Protein AF-A0A927TB38-F1 (afdb_monomer_lite)

Structure (mmCIF, N/CA/C/O backbone):
data_AF-A0A927TB38-F1
#
_entry.id   AF-A0A927TB38-F1
#
loop_
_atom_site.group_PDB
_atom_site.id
_atom_site.type_symbol
_atom_site.label_atom_id
_atom_site.label_alt_id
_atom_site.label_comp_id
_atom_site.label_asym_id
_atom_site.label_entity_id
_atom_site.label_seq_id
_atom_site.pdbx_PDB_ins_code
_atom_site.Cartn_x
_atom_site.Cartn_y
_atom_site.Cartn_z
_atom_site.occupancy
_atom_site.B_iso_or_equiv
_atom_site.auth_seq_id
_atom_site.auth_comp_id
_atom_site.auth_asym_id
_atom_site.auth_atom_id
_atom_site.pdbx_PDB_model_num
ATOM 1 N N . MET A 1 1 ? 25.510 18.215 -12.756 1.00 44.78 1 MET A N 1
ATOM 2 C CA . MET A 1 1 ? 24.103 17.965 -12.380 1.00 44.78 1 MET A CA 1
ATOM 3 C C . MET A 1 1 ? 24.013 16.507 -11.991 1.00 44.78 1 MET A C 1
ATOM 5 O O . MET A 1 1 ? 24.373 15.674 -12.810 1.00 44.78 1 MET A O 1
ATOM 9 N N . GLU A 1 2 ? 23.647 16.211 -10.748 1.00 51.12 2 GLU A N 1
ATOM 10 C CA . G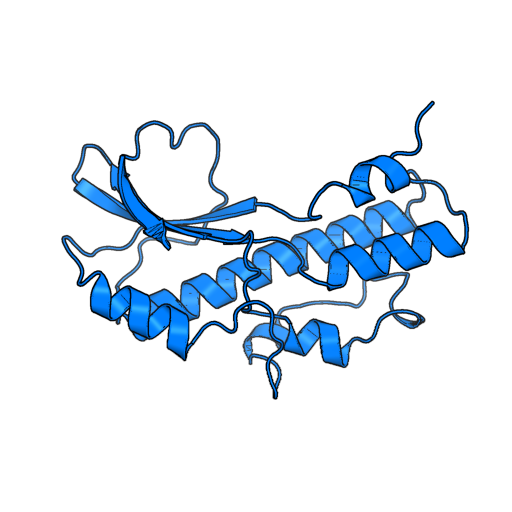LU A 1 2 ? 23.386 14.832 -10.325 1.00 51.12 2 GLU A CA 1
ATOM 11 C C . GLU A 1 2 ? 22.172 14.270 -11.066 1.00 51.12 2 GLU A C 1
ATOM 13 O O . GLU A 1 2 ? 21.167 14.958 -11.236 1.00 51.12 2 GLU A O 1
ATOM 18 N N . ASN A 1 3 ? 22.305 13.021 -11.487 1.00 68.38 3 ASN A N 1
ATOM 19 C CA . ASN A 1 3 ? 21.314 12.207 -12.173 1.00 68.38 3 ASN A CA 1
ATOM 20 C C . ASN A 1 3 ? 20.146 11.892 -11.189 1.00 68.38 3 ASN A C 1
ATOM 22 O O . ASN A 1 3 ? 20.374 11.292 -10.143 1.00 68.38 3 ASN A O 1
ATOM 26 N N . ILE A 1 4 ? 18.912 12.358 -11.446 1.00 69.00 4 ILE A N 1
ATOM 27 C CA . ILE A 1 4 ? 17.676 11.997 -10.711 1.00 69.00 4 ILE A CA 1
ATOM 28 C C . ILE A 1 4 ? 17.498 10.478 -10.618 1.00 69.00 4 ILE A C 1
ATOM 30 O O . ILE A 1 4 ? 17.051 10.024 -9.571 1.00 69.00 4 ILE A O 1
ATOM 34 N N . ILE A 1 5 ? 17.881 9.675 -11.622 1.00 65.25 5 ILE A N 1
ATOM 35 C CA . ILE A 1 5 ? 17.813 8.209 -11.501 1.00 65.25 5 ILE A CA 1
ATOM 36 C C . ILE A 1 5 ? 18.755 7.762 -10.382 1.00 65.25 5 ILE A C 1
ATOM 38 O O . ILE A 1 5 ? 18.377 6.881 -9.628 1.00 65.25 5 ILE A O 1
ATOM 42 N N . ALA A 1 6 ? 19.929 8.386 -10.216 1.00 63.91 6 ALA A N 1
ATOM 43 C CA . ALA A 1 6 ? 20.859 8.148 -9.111 1.00 63.91 6 ALA A CA 1
ATOM 44 C C . ALA A 1 6 ? 20.303 8.617 -7.759 1.00 63.91 6 ALA A C 1
ATOM 46 O O . ALA A 1 6 ? 20.526 7.951 -6.755 1.00 63.91 6 ALA A O 1
ATOM 47 N N . LYS A 1 7 ? 19.524 9.705 -7.727 1.00 66.69 7 LYS A N 1
ATOM 48 C CA . LYS A 1 7 ? 18.824 10.136 -6.506 1.00 66.69 7 LYS A CA 1
ATOM 49 C C . LYS A 1 7 ? 17.731 9.153 -6.104 1.00 66.69 7 LYS A C 1
ATOM 51 O O . LYS A 1 7 ? 17.663 8.781 -4.942 1.00 66.69 7 LYS A O 1
ATOM 56 N N . LEU A 1 8 ? 16.917 8.706 -7.060 1.00 66.94 8 LEU A N 1
ATOM 57 C CA . LEU A 1 8 ? 15.807 7.783 -6.823 1.00 66.94 8 LEU A CA 1
ATOM 58 C C . LEU A 1 8 ? 16.261 6.397 -6.338 1.00 66.94 8 LEU A C 1
ATOM 60 O O . LEU A 1 8 ? 15.470 5.714 -5.716 1.00 66.94 8 LEU A O 1
ATOM 64 N N . GLN A 1 9 ? 17.526 5.998 -6.527 1.00 62.88 9 GLN A N 1
ATOM 65 C CA . GLN A 1 9 ? 18.059 4.728 -5.974 1.00 62.88 9 GLN A CA 1
ATOM 66 C C . GLN A 1 9 ? 18.116 4.730 -4.443 1.00 62.88 9 GLN A C 1
ATOM 68 O O . GLN A 1 9 ? 18.337 3.690 -3.834 1.00 62.88 9 GLN A O 1
ATOM 73 N N . HIS A 1 10 ? 17.977 5.906 -3.833 1.00 63.50 10 HIS A N 1
ATOM 74 C CA . HIS A 1 10 ? 17.984 6.092 -2.389 1.00 63.50 10 HIS A CA 1
ATOM 75 C C . HIS A 1 10 ? 16.588 6.402 -1.831 1.00 63.50 10 HIS A C 1
ATOM 77 O O . HIS A 1 10 ? 16.477 6.699 -0.645 1.00 63.50 10 HIS A O 1
ATOM 83 N N . PHE A 1 11 ? 15.543 6.363 -2.667 1.00 69.50 11 PHE A N 1
ATOM 84 C CA . PHE A 1 11 ? 14.163 6.621 -2.261 1.00 69.50 11 PHE A CA 1
ATOM 85 C C . PHE A 1 11 ? 13.242 5.507 -2.744 1.00 69.50 11 PHE A C 1
ATOM 87 O O . PHE A 1 11 ? 13.242 5.159 -3.924 1.00 69.50 11 PHE A O 1
ATOM 94 N N . ASP A 1 12 ? 12.384 5.025 -1.853 1.00 78.31 12 ASP A N 1
ATOM 95 C CA . ASP A 1 12 ? 11.356 4.056 -2.207 1.00 78.31 12 ASP A CA 1
ATOM 96 C C . ASP A 1 12 ? 10.323 4.721 -3.134 1.00 78.31 12 ASP A C 1
ATOM 98 O O . ASP A 1 12 ? 9.541 5.592 -2.734 1.00 78.31 12 ASP A O 1
ATOM 102 N N . ILE A 1 13 ? 10.333 4.366 -4.424 1.00 84.88 13 ILE A N 1
ATOM 103 C CA . ILE A 1 13 ? 9.416 4.985 -5.388 1.00 84.88 13 ILE A CA 1
ATOM 104 C C . ILE A 1 13 ? 7.983 4.620 -5.023 1.00 84.88 13 ILE A C 1
ATOM 106 O O . ILE A 1 13 ? 7.648 3.462 -4.770 1.00 84.88 13 ILE A O 1
ATOM 110 N N . GLY A 1 14 ? 7.110 5.623 -5.048 1.00 85.12 14 GLY A N 1
ATOM 111 C CA . GLY A 1 14 ? 5.707 5.447 -4.709 1.00 85.12 14 GLY A CA 1
ATOM 112 C C . GLY A 1 14 ? 5.453 5.365 -3.207 1.00 85.12 14 GLY A C 1
ATOM 113 O O . GLY A 1 14 ? 4.301 5.116 -2.836 1.00 85.12 14 GLY A O 1
ATOM 114 N N . TYR A 1 15 ? 6.477 5.602 -2.370 1.00 90.88 15 TYR A N 1
ATOM 115 C CA . TYR A 1 15 ? 6.324 5.788 -0.930 1.00 90.88 15 TYR A CA 1
ATOM 116 C C . TYR A 1 15 ? 5.194 6.771 -0.644 1.00 90.88 15 TYR A C 1
ATOM 118 O O . TYR A 1 15 ? 5.115 7.866 -1.208 1.00 90.88 15 TYR A O 1
ATOM 126 N N . GLY A 1 16 ? 4.294 6.360 0.231 1.00 92.31 16 GLY A N 1
ATOM 127 C CA . GLY A 1 16 ? 3.164 7.170 0.630 1.00 92.31 16 GLY A CA 1
ATOM 128 C C . GLY A 1 16 ? 2.385 6.496 1.740 1.00 92.31 16 GLY A C 1
ATOM 129 O O . GLY A 1 16 ? 2.557 5.311 2.021 1.00 92.31 16 GLY A O 1
ATOM 130 N N . ILE A 1 17 ? 1.500 7.271 2.352 1.00 94.94 17 ILE A N 1
ATOM 131 C CA . ILE A 1 17 ? 0.665 6.823 3.459 1.00 94.94 17 ILE A CA 1
ATOM 132 C C . ILE A 1 17 ? -0.786 6.921 2.999 1.00 94.94 17 ILE A C 1
ATOM 134 O O . ILE A 1 17 ? -1.260 8.005 2.665 1.00 94.94 17 ILE A O 1
ATOM 138 N N . THR A 1 18 ? -1.492 5.795 2.961 1.00 96.25 18 THR A N 1
ATOM 139 C CA . THR A 1 18 ? -2.934 5.759 2.687 1.00 96.25 18 THR A CA 1
ATOM 140 C C . THR A 1 18 ? -3.681 5.638 4.006 1.00 96.25 18 THR A C 1
ATOM 142 O O . THR A 1 18 ? -3.349 4.798 4.836 1.00 96.25 18 THR A O 1
ATOM 145 N N . CYS A 1 19 ? -4.697 6.473 4.183 1.00 95.88 19 CYS A N 1
ATOM 146 C CA . CYS A 1 19 ? -5.501 6.578 5.388 1.00 95.88 19 CYS A CA 1
ATOM 147 C C . CYS A 1 19 ? -6.954 6.172 5.113 1.00 95.88 19 CYS A C 1
ATOM 149 O O . CYS A 1 19 ? -7.508 6.488 4.056 1.00 95.88 19 CYS A O 1
ATOM 151 N N . GLN A 1 20 ? -7.572 5.491 6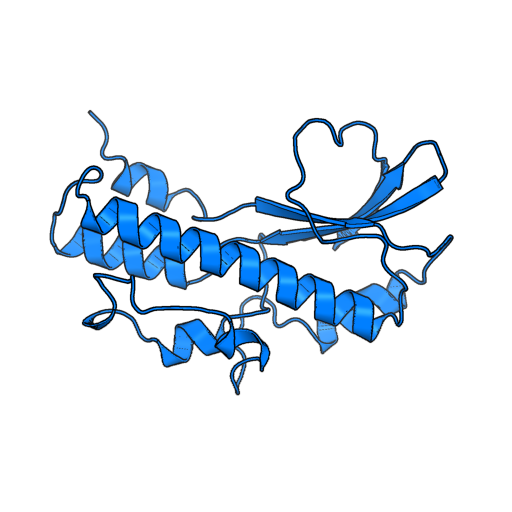.077 1.00 96.88 20 GLN A N 1
ATOM 152 C CA . GLN A 1 20 ? -8.992 5.156 6.094 1.00 96.88 20 GLN A CA 1
ATOM 153 C C . GLN A 1 20 ? -9.558 5.394 7.491 1.00 96.88 20 GLN A C 1
ATOM 155 O O . GLN A 1 20 ? -9.091 4.805 8.461 1.00 96.88 20 GLN A O 1
ATOM 160 N N . GLN A 1 21 ? -10.615 6.198 7.586 1.00 96.38 21 GLN A N 1
ATOM 161 C CA . GLN A 1 21 ? -11.381 6.313 8.823 1.00 96.38 21 GLN A CA 1
ATOM 162 C C . GLN A 1 21 ? -12.144 5.010 9.090 1.00 96.38 21 GLN A C 1
ATOM 164 O O . GLN A 1 21 ? -12.836 4.501 8.196 1.00 96.38 21 GLN A O 1
ATOM 169 N N . ILE A 1 22 ? -12.032 4.497 10.312 1.00 97.44 22 ILE A N 1
ATOM 170 C CA . ILE A 1 22 ? -12.776 3.337 10.809 1.00 97.44 22 ILE A CA 1
ATOM 171 C C . ILE A 1 22 ? -13.832 3.823 11.811 1.00 97.44 22 ILE A C 1
ATOM 173 O O . ILE A 1 22 ? -13.596 4.761 12.568 1.00 97.44 22 ILE A O 1
ATOM 177 N N . LEU A 1 23 ? -15.016 3.212 11.796 1.00 97.00 23 LEU A N 1
ATOM 178 C CA . LEU A 1 23 ? -16.166 3.595 12.630 1.00 97.00 23 LEU A CA 1
ATOM 179 C C . LEU A 1 23 ? -16.178 2.905 13.998 1.00 97.00 23 LEU A C 1
ATOM 181 O O . LEU A 1 23 ? -17.195 2.901 14.691 1.00 97.00 23 LEU A O 1
ATOM 185 N N . GLU A 1 24 ? -15.048 2.324 14.379 1.00 95.19 24 GLU A N 1
ATOM 186 C CA . GLU A 1 24 ? -14.863 1.727 15.690 1.00 95.19 24 GLU A CA 1
ATOM 187 C C . GLU A 1 24 ? -14.493 2.792 16.722 1.00 95.19 24 GLU A C 1
ATOM 189 O O . GLU A 1 24 ? -13.803 3.766 16.421 1.00 95.19 24 GLU A O 1
ATOM 194 N N . THR A 1 25 ? -14.908 2.579 17.968 1.00 91.06 25 THR A N 1
ATOM 195 C CA . THR A 1 25 ? -14.534 3.440 19.102 1.00 91.06 25 THR A CA 1
ATOM 196 C C . THR A 1 25 ? -13.291 2.934 19.839 1.00 91.06 25 THR A C 1
ATOM 198 O O . THR A 1 25 ? -12.568 3.710 20.462 1.00 91.06 25 THR A O 1
ATOM 201 N N . GLN A 1 26 ? -13.029 1.629 19.762 1.00 93.06 26 GLN A N 1
ATOM 202 C CA . GLN A 1 26 ? -11.889 0.935 20.358 1.00 93.06 26 GLN A CA 1
ATOM 203 C C . GLN A 1 26 ? -11.574 -0.326 19.547 1.00 93.06 26 GLN A C 1
ATOM 205 O O . GLN A 1 26 ? -12.425 -0.818 18.809 1.00 93.06 26 GLN A O 1
ATOM 210 N N . PHE A 1 27 ? -10.374 -0.875 19.711 1.00 96.56 27 PHE A N 1
ATOM 211 C CA . PHE A 1 27 ? -9.958 -2.106 19.046 1.00 96.56 27 PHE A CA 1
ATOM 212 C C . PHE A 1 27 ? -8.976 -2.900 19.909 1.00 96.56 27 PHE A C 1
ATOM 214 O O . PHE A 1 27 ? -8.372 -2.358 20.832 1.00 96.56 27 PHE A O 1
ATOM 221 N N . ASP A 1 28 ? -8.832 -4.190 19.605 1.00 97.69 28 ASP A N 1
ATOM 222 C CA . ASP A 1 28 ? -7.829 -5.057 20.220 1.00 97.69 28 ASP A CA 1
ATOM 223 C C . ASP A 1 28 ? -6.528 -4.993 19.403 1.00 97.69 28 ASP A C 1
ATOM 225 O O . ASP A 1 28 ? -6.459 -5.468 18.267 1.00 97.69 28 ASP A O 1
ATOM 229 N N . GLU A 1 29 ? -5.496 -4.382 19.984 1.00 97.81 29 GLU A N 1
ATOM 230 C CA . GLU A 1 29 ? -4.172 -4.225 19.370 1.00 97.81 29 GLU A CA 1
ATOM 231 C C . GLU A 1 29 ? -3.505 -5.570 19.053 1.00 97.81 29 GLU A C 1
ATOM 233 O O . GLU A 1 29 ? -2.877 -5.718 18.006 1.00 97.81 29 GLU A O 1
ATOM 238 N N . ARG A 1 30 ? -3.679 -6.580 19.918 1.00 97.94 30 ARG A N 1
ATOM 239 C CA . ARG A 1 30 ? -3.103 -7.916 19.699 1.00 97.94 30 ARG A CA 1
ATOM 240 C C . ARG A 1 30 ? -3.821 -8.634 18.572 1.00 97.94 30 ARG A C 1
ATOM 242 O O . ARG A 1 30 ? -3.192 -9.344 17.794 1.00 97.94 30 ARG A O 1
ATOM 249 N N . GLN A 1 31 ? -5.139 -8.466 18.477 1.00 98.25 31 GLN A N 1
ATOM 250 C CA . G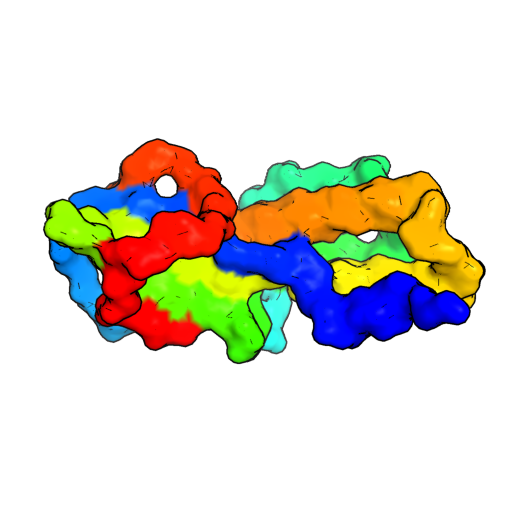LN A 1 31 ? -5.897 -8.995 17.350 1.00 98.25 31 GLN A CA 1
ATOM 251 C C . GLN A 1 31 ? -5.429 -8.358 16.037 1.00 98.25 31 GLN A C 1
ATOM 253 O O . GLN A 1 31 ? -5.215 -9.086 15.068 1.00 98.25 31 GLN A O 1
ATOM 258 N N . LEU A 1 32 ? -5.226 -7.036 16.011 1.00 98.50 32 LEU A N 1
ATOM 259 C CA . LEU A 1 32 ? -4.705 -6.340 14.834 1.00 98.50 32 LEU A CA 1
ATOM 260 C C . LEU A 1 32 ? -3.318 -6.854 14.444 1.00 98.50 32 LEU A C 1
ATOM 262 O O . LEU A 1 32 ? -3.104 -7.179 13.280 1.00 98.50 32 LEU A O 1
ATOM 266 N N . GLU A 1 33 ? -2.410 -6.998 15.408 1.00 98.06 33 GLU A N 1
ATOM 267 C CA . GLU A 1 33 ? -1.071 -7.538 15.165 1.00 98.06 33 GLU A CA 1
ATOM 268 C C . GLU A 1 33 ? -1.121 -8.957 14.579 1.00 98.06 33 GLU A C 1
ATOM 270 O O . GLU A 1 33 ? -0.468 -9.236 13.572 1.00 98.06 33 GLU A O 1
ATOM 275 N N . ASN A 1 34 ? -1.966 -9.834 15.132 1.00 98.38 34 ASN A N 1
ATOM 276 C CA . ASN A 1 34 ? -2.171 -11.178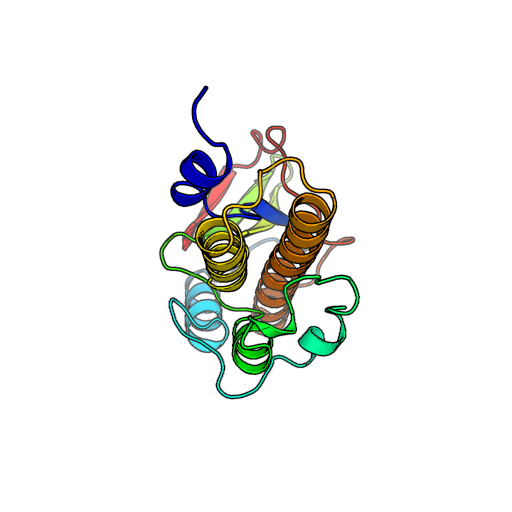 14.589 1.00 98.38 34 ASN A CA 1
ATOM 277 C C . ASN A 1 34 ? -2.705 -11.130 13.149 1.00 98.38 34 ASN A C 1
ATOM 279 O O . ASN A 1 34 ? -2.218 -11.851 12.282 1.00 98.38 34 ASN A O 1
ATOM 283 N N . VAL A 1 35 ? -3.678 -10.257 12.862 1.00 98.50 35 VAL A N 1
ATOM 284 C CA . VAL A 1 35 ? -4.212 -10.079 11.504 1.00 98.50 35 VAL A CA 1
ATOM 285 C C . VAL A 1 35 ? -3.125 -9.589 10.545 1.00 98.50 35 VAL A C 1
ATOM 287 O O . VAL A 1 35 ? -3.040 -10.106 9.431 1.00 98.50 35 VAL A O 1
ATOM 290 N N . ILE A 1 36 ? -2.279 -8.639 10.955 1.00 98.00 36 ILE A N 1
ATOM 291 C CA . ILE A 1 36 ? -1.156 -8.161 10.137 1.00 98.00 36 ILE A CA 1
ATOM 292 C C . ILE A 1 36 ? -0.227 -9.333 9.807 1.00 98.00 36 ILE A C 1
ATOM 294 O O . ILE A 1 36 ? -0.010 -9.621 8.629 1.00 98.00 36 ILE A O 1
ATOM 298 N N . GLN A 1 37 ? 0.253 -10.051 10.825 1.00 96.56 37 GLN A N 1
ATOM 299 C CA . GLN A 1 37 ? 1.201 -11.157 10.658 1.00 96.56 37 GLN A CA 1
ATOM 300 C C . GLN A 1 37 ? 0.627 -12.314 9.824 1.00 96.56 37 GLN A C 1
ATOM 302 O O . GLN A 1 37 ? 1.349 -12.944 9.052 1.00 96.56 37 GLN A O 1
ATOM 307 N N . GLU A 1 38 ? -0.672 -12.597 9.942 1.00 96.81 38 GLU A N 1
ATOM 308 C CA . GLU A 1 38 ? -1.321 -13.678 9.197 1.00 96.81 38 GLU A CA 1
ATOM 309 C C . GLU A 1 38 ? -1.680 -13.310 7.752 1.00 96.81 38 GLU A C 1
ATOM 311 O O . GLU A 1 38 ? -1.681 -14.181 6.875 1.00 96.81 38 GLU A O 1
ATOM 316 N N . LYS A 1 39 ? -2.080 -12.059 7.492 1.00 97.06 39 LYS A N 1
ATOM 317 C CA . LYS A 1 39 ? -2.677 -11.657 6.201 1.00 97.06 39 LYS A CA 1
ATOM 318 C C . LYS A 1 39 ? -1.724 -10.891 5.296 1.00 97.06 39 LYS A C 1
ATOM 320 O O . LYS A 1 39 ? -1.913 -10.911 4.070 1.00 97.06 39 LYS A O 1
ATOM 325 N N . ILE A 1 40 ? -0.725 -10.227 5.871 1.00 97.56 40 ILE A N 1
ATOM 326 C CA . ILE A 1 40 ? 0.185 -9.338 5.156 1.00 97.56 40 ILE A CA 1
ATOM 327 C C . ILE A 1 40 ? 1.593 -9.943 5.155 1.00 97.56 40 ILE A C 1
ATOM 329 O O . ILE A 1 40 ? 2.282 -9.908 6.170 1.00 97.56 40 ILE A O 1
ATOM 333 N N . PRO A 1 41 ? 2.064 -10.487 4.019 1.00 97.50 41 PRO A N 1
ATOM 334 C CA . PRO A 1 41 ? 3.452 -10.914 3.898 1.00 97.50 41 PRO A CA 1
ATOM 335 C C . PRO A 1 41 ? 4.407 -9.726 4.077 1.00 97.50 41 PRO A C 1
ATOM 337 O O . PRO A 1 41 ? 4.255 -8.708 3.394 1.00 97.50 41 PRO A O 1
ATOM 340 N N . ILE A 1 42 ? 5.398 -9.883 4.956 1.00 95.94 42 ILE A N 1
ATOM 341 C CA . ILE A 1 42 ? 6.455 -8.897 5.225 1.00 95.94 42 ILE A CA 1
ATOM 342 C C . ILE A 1 42 ? 7.759 -9.405 4.612 1.00 95.94 42 ILE A C 1
ATOM 344 O O . ILE A 1 42 ? 8.113 -10.564 4.813 1.00 95.94 42 ILE A O 1
ATOM 348 N N . ASP A 1 43 ? 8.436 -8.565 3.823 1.00 94.62 43 ASP A N 1
ATOM 349 C CA . ASP A 1 43 ? 9.668 -8.903 3.082 1.00 94.62 43 ASP A CA 1
ATOM 350 C C . ASP A 1 43 ? 9.577 -10.219 2.282 1.00 94.62 43 ASP A C 1
ATOM 352 O O . ASP A 1 43 ? 10.562 -10.906 2.014 1.00 94.62 43 ASP A O 1
ATOM 356 N N . ALA A 1 44 ? 8.357 -10.552 1.860 1.00 94.38 44 ALA A N 1
ATOM 357 C CA . ALA A 1 44 ? 8.015 -11.762 1.135 1.00 94.38 44 ALA A CA 1
ATOM 358 C C . ALA A 1 44 ? 7.041 -11.458 -0.009 1.00 94.38 44 ALA A C 1
ATOM 360 O O . ALA A 1 44 ? 6.401 -10.405 -0.054 1.00 94.38 44 ALA A O 1
ATOM 361 N N . ILE A 1 45 ? 6.912 -12.416 -0.928 1.00 94.44 45 ILE A N 1
ATOM 362 C CA . ILE A 1 45 ? 5.943 -12.387 -2.029 1.00 94.44 45 ILE A CA 1
ATOM 363 C C . ILE A 1 45 ? 4.839 -13.415 -1.785 1.00 94.44 45 ILE A C 1
ATOM 365 O O . ILE A 1 45 ? 5.066 -14.444 -1.143 1.00 94.44 45 ILE A O 1
ATOM 369 N N . ARG A 1 46 ? 3.633 -13.156 -2.297 1.00 95.44 46 ARG A N 1
ATOM 370 C CA . ARG A 1 46 ? 2.537 -14.130 -2.238 1.00 95.44 46 ARG A CA 1
ATOM 371 C C . ARG A 1 46 ? 2.837 -15.306 -3.168 1.00 95.44 46 ARG A C 1
ATOM 373 O O . ARG A 1 46 ? 3.479 -15.144 -4.202 1.00 95.44 46 ARG A O 1
ATOM 380 N N . ARG A 1 47 ? 2.340 -16.494 -2.814 1.00 94.44 47 ARG A N 1
ATOM 381 C CA . ARG A 1 47 ? 2.394 -17.665 -3.705 1.00 94.44 47 ARG A CA 1
ATOM 382 C C . ARG A 1 47 ? 1.510 -17.464 -4.937 1.00 94.44 47 ARG A C 1
ATOM 384 O O . ARG A 1 47 ? 1.939 -17.742 -6.047 1.00 94.44 47 ARG A O 1
ATOM 391 N N . ASP A 1 48 ? 0.296 -16.975 -4.702 1.00 95.44 48 ASP A N 1
ATOM 392 C CA . ASP A 1 48 ? -0.711 -16.677 -5.715 1.00 95.44 48 ASP A CA 1
ATOM 393 C C . ASP A 1 48 ? -1.038 -15.178 -5.646 1.00 95.44 48 ASP A C 1
ATOM 395 O O . ASP A 1 48 ? -1.109 -14.608 -4.548 1.00 95.44 48 ASP A O 1
ATOM 399 N N . ALA A 1 49 ? -1.229 -14.534 -6.800 1.00 96.50 49 ALA A N 1
ATOM 400 C CA . ALA A 1 49 ? -1.559 -13.114 -6.856 1.00 96.50 49 ALA A CA 1
ATOM 401 C C . ALA A 1 49 ? -2.850 -12.816 -6.075 1.00 96.50 49 ALA A C 1
ATOM 403 O O . ALA A 1 49 ? -3.812 -13.588 -6.088 1.00 96.50 49 ALA A O 1
ATOM 404 N N . HIS A 1 50 ? -2.879 -11.678 -5.380 1.00 97.62 50 HIS A N 1
ATOM 405 C CA . HIS A 1 50 ? -4.094 -11.237 -4.703 1.00 97.62 50 HIS A CA 1
ATOM 406 C C . HIS A 1 50 ? -5.177 -10.927 -5.748 1.00 97.62 50 HIS A C 1
ATOM 408 O O . HIS A 1 50 ? -4.875 -10.329 -6.771 1.00 97.62 50 HIS A O 1
ATOM 414 N N . TRP A 1 51 ? -6.443 -11.264 -5.506 1.00 96.50 51 TRP A N 1
ATOM 415 C CA . TRP A 1 51 ? -7.514 -11.099 -6.508 1.00 96.50 51 TRP A CA 1
ATOM 416 C C . TRP A 1 51 ? -7.717 -9.642 -6.981 1.00 96.50 51 TRP A C 1
ATOM 418 O O . TRP A 1 51 ? -8.134 -9.407 -8.104 1.00 96.50 51 TRP A O 1
ATOM 428 N N . MET A 1 52 ? -7.383 -8.640 -6.156 1.00 97.19 52 MET A N 1
ATOM 429 C CA . MET A 1 52 ? -7.394 -7.226 -6.585 1.00 97.19 52 MET A CA 1
ATOM 430 C C . MET A 1 52 ? -6.256 -6.865 -7.548 1.00 97.19 52 MET A C 1
ATOM 432 O O . MET A 1 52 ? -6.218 -5.732 -8.018 1.00 97.19 52 MET A O 1
ATOM 436 N N . SER A 1 53 ? -5.323 -7.777 -7.826 1.00 94.75 53 SER A N 1
ATOM 437 C CA . SER A 1 53 ? -4.275 -7.565 -8.830 1.00 94.75 53 SER A CA 1
ATOM 438 C C . SER A 1 53 ? -4.847 -7.326 -10.227 1.00 94.75 53 SER A C 1
ATOM 440 O O . SER A 1 53 ? -4.247 -6.577 -10.991 1.00 94.75 53 SER A O 1
ATOM 442 N N . ASP A 1 54 ? -6.054 -7.826 -10.504 1.00 93.62 54 ASP A N 1
ATOM 443 C CA . ASP A 1 54 ? -6.801 -7.561 -11.738 1.00 93.62 54 ASP A CA 1
ATOM 444 C C . ASP A 1 54 ? -7.134 -6.070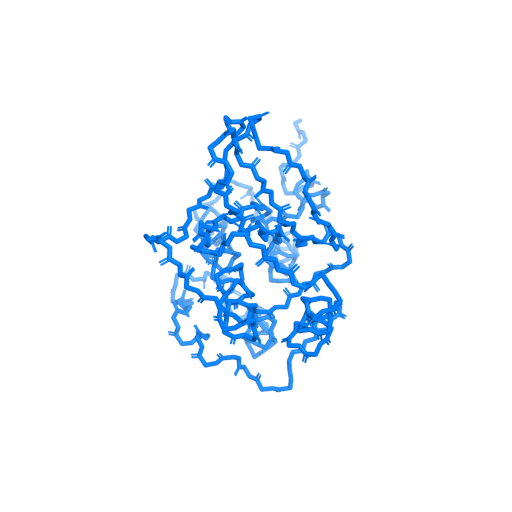 -11.938 1.00 93.62 54 ASP A C 1
ATOM 446 O O . ASP A 1 54 ? -7.424 -5.641 -13.051 1.00 93.62 54 ASP A O 1
ATOM 450 N N . LEU A 1 55 ? -7.084 -5.256 -10.874 1.00 93.56 55 LEU A N 1
ATOM 451 C CA . LEU A 1 55 ? -7.274 -3.803 -10.951 1.00 93.56 55 LEU A CA 1
ATOM 452 C C . LEU A 1 55 ? -6.017 -3.062 -11.431 1.00 93.56 55 LEU A C 1
ATOM 454 O O . LEU A 1 55 ? -6.067 -1.851 -11.651 1.00 93.56 55 LEU A O 1
ATOM 458 N N . PHE A 1 56 ? -4.878 -3.750 -11.540 1.00 93.94 56 PHE A N 1
ATOM 459 C CA . PHE A 1 56 ? -3.625 -3.146 -11.966 1.00 93.94 56 PHE A CA 1
ATOM 460 C C . PHE A 1 56 ? -3.447 -3.240 -13.483 1.00 93.94 56 PHE A C 1
ATOM 462 O O . PHE A 1 56 ? -3.100 -4.289 -14.031 1.00 93.94 56 PHE A O 1
ATOM 469 N N . GLU A 1 57 ? -3.640 -2.109 -14.162 1.00 86.12 57 GLU A N 1
ATOM 470 C CA . GLU A 1 57 ? -3.411 -1.990 -15.601 1.00 86.12 57 GLU A CA 1
ATOM 471 C C . GLU A 1 57 ? -1.931 -1.756 -15.921 1.00 86.12 57 GLU A C 1
ATOM 473 O O . GLU A 1 57 ? -1.338 -0.740 -15.554 1.00 86.12 57 GLU A O 1
ATOM 478 N N . VAL A 1 58 ? -1.347 -2.698 -16.661 1.00 82.88 58 VAL A N 1
ATOM 479 C CA . VAL A 1 58 ? 0.079 -2.703 -17.038 1.00 82.88 58 VAL A CA 1
ATOM 480 C C . VAL A 1 58 ? 0.319 -2.262 -18.477 1.00 82.88 58 VAL A C 1
ATOM 482 O O . VAL A 1 58 ? 1.462 -2.143 -18.902 1.00 82.88 58 VAL A O 1
ATOM 485 N N . SER A 1 59 ? -0.744 -2.003 -19.242 1.00 79.38 59 SER A N 1
ATOM 486 C CA . SER A 1 59 ? -0.671 -1.656 -20.668 1.00 79.38 59 SER A CA 1
ATOM 487 C C . SER A 1 59 ? 0.102 -0.367 -20.953 1.00 79.38 59 SER A C 1
ATOM 489 O O . SER A 1 59 ? 0.558 -0.164 -22.073 1.00 79.38 59 SER A O 1
ATOM 491 N N . GLU A 1 60 ? 0.252 0.497 -19.950 1.00 83.12 60 GLU A N 1
ATOM 492 C CA . GLU A 1 60 ? 1.011 1.747 -20.040 1.00 83.12 60 GLU A CA 1
ATOM 493 C C . GLU A 1 60 ? 2.499 1.579 -19.666 1.00 83.12 60 GLU A C 1
ATOM 495 O O . GLU A 1 60 ? 3.250 2.546 -19.755 1.00 83.12 60 GLU A O 1
ATOM 500 N N . LEU A 1 61 ? 2.937 0.378 -19.255 1.00 93.06 61 LEU A N 1
ATOM 501 C CA . LEU A 1 61 ? 4.317 0.108 -18.845 1.00 93.06 61 LEU A CA 1
ATOM 502 C C . LEU A 1 61 ? 5.224 -0.129 -20.063 1.00 93.06 61 LEU A C 1
ATOM 504 O O . LEU A 1 61 ? 5.201 -1.193 -20.693 1.00 93.06 61 LEU A O 1
ATOM 508 N N . HIS A 1 62 ? 6.079 0.844 -20.364 1.00 93.50 62 HIS A N 1
ATOM 509 C CA . HIS A 1 62 ? 7.018 0.804 -21.483 1.00 93.50 62 HIS A CA 1
ATOM 510 C C . HIS A 1 62 ? 8.080 -0.282 -21.318 1.00 93.50 62 HIS A C 1
ATOM 512 O O . HIS A 1 62 ? 8.428 -0.956 -22.288 1.00 93.50 62 HIS A O 1
ATOM 518 N N . CYS A 1 63 ? 8.600 -0.467 -20.104 1.00 92.94 63 CYS A N 1
ATOM 519 C CA . CYS A 1 63 ? 9.618 -1.474 -19.818 1.00 92.94 63 CYS A CA 1
ATOM 520 C C . CYS A 1 63 ? 9.054 -2.877 -19.536 1.00 92.94 63 CYS A C 1
ATOM 522 O O . CYS A 1 63 ? 9.802 -3.742 -19.096 1.00 92.94 63 CYS A O 1
ATOM 524 N N . SER A 1 64 ? 7.773 -3.142 -19.817 1.00 93.00 64 SER A N 1
ATOM 525 C CA . SER A 1 64 ? 7.088 -4.406 -19.483 1.00 93.00 64 SER A CA 1
ATOM 526 C C . SER A 1 64 ? 7.828 -5.676 -19.920 1.00 93.00 64 SER A C 1
ATOM 528 O O . SER A 1 64 ? 7.845 -6.647 -19.174 1.00 93.00 64 SER A O 1
ATOM 530 N N . ASN A 1 65 ? 8.508 -5.667 -21.070 1.00 92.88 65 ASN A N 1
ATOM 531 C CA . ASN A 1 65 ? 9.293 -6.817 -21.549 1.00 92.88 65 ASN A CA 1
ATOM 532 C C . ASN A 1 65 ? 10.537 -7.142 -20.699 1.00 92.88 65 ASN A C 1
ATOM 534 O O . ASN A 1 65 ? 11.099 -8.224 -20.845 1.00 92.88 65 ASN A O 1
ATOM 538 N N . TYR A 1 66 ? 10.999 -6.206 -19.870 1.00 93.75 66 TYR A N 1
ATOM 539 C CA . TYR A 1 66 ? 12.126 -6.393 -18.951 1.00 93.75 66 TYR A CA 1
ATOM 540 C C . TYR A 1 66 ? 11.661 -6.842 -17.555 1.00 93.75 66 TYR A C 1
ATOM 542 O O . TYR A 1 66 ? 12.450 -7.367 -16.778 1.00 93.75 66 TYR A O 1
ATOM 550 N N . ILE A 1 67 ? 10.381 -6.654 -17.231 1.00 94.75 67 ILE A N 1
ATOM 551 C CA . ILE A 1 67 ? 9.849 -6.843 -15.883 1.00 94.75 67 ILE A CA 1
ATOM 552 C C . ILE A 1 67 ? 9.230 -8.236 -15.737 1.00 94.75 67 ILE A C 1
ATOM 554 O O . ILE A 1 67 ? 8.407 -8.659 -16.550 1.00 94.75 67 ILE A O 1
ATOM 558 N N . ASP A 1 68 ? 9.561 -8.933 -14.646 1.00 94.81 68 ASP A N 1
ATOM 559 C CA . ASP A 1 68 ? 8.844 -10.145 -14.236 1.00 94.81 68 ASP A CA 1
ATOM 560 C C . ASP A 1 68 ? 7.451 -9.780 -13.703 1.00 94.81 68 ASP A C 1
ATOM 562 O O . ASP A 1 68 ? 7.245 -9.514 -12.514 1.00 94.81 68 ASP A O 1
ATOM 566 N N . MET A 1 69 ? 6.473 -9.765 -14.608 1.00 93.50 69 MET A N 1
ATOM 567 C CA . MET A 1 69 ? 5.100 -9.391 -14.280 1.00 93.50 69 MET A CA 1
ATOM 568 C C . MET A 1 69 ? 4.431 -10.363 -13.305 1.00 93.50 69 MET A C 1
ATOM 570 O O . MET A 1 69 ? 3.636 -9.928 -12.474 1.00 93.50 69 MET A O 1
ATOM 574 N N . CYS A 1 70 ? 4.772 -11.655 -13.342 1.00 93.44 70 CYS A N 1
ATOM 575 C CA . CYS A 1 70 ? 4.244 -12.630 -12.387 1.00 93.44 70 CYS A CA 1
ATOM 576 C C . CYS A 1 70 ? 4.664 -12.258 -10.963 1.00 93.44 70 CYS A C 1
ATOM 578 O O . CYS A 1 70 ? 3.830 -12.211 -10.056 1.00 93.44 70 CYS A O 1
ATOM 580 N N . LYS A 1 71 ? 5.944 -11.917 -10.776 1.00 94.88 71 LYS A N 1
ATOM 581 C CA . LYS A 1 71 ? 6.458 -11.443 -9.489 1.00 94.88 71 LYS A CA 1
ATOM 582 C C . LYS A 1 71 ? 5.805 -10.126 -9.065 1.00 94.88 71 LYS A C 1
ATOM 584 O O . LYS A 1 71 ? 5.406 -10.017 -7.908 1.00 94.88 71 LYS A O 1
ATOM 589 N N . VAL A 1 72 ? 5.628 -9.168 -9.981 1.00 94.88 72 VAL A N 1
ATOM 590 C CA . VAL A 1 72 ? 4.939 -7.891 -9.699 1.00 94.88 72 VAL A CA 1
ATOM 591 C C . VAL A 1 72 ? 3.525 -8.128 -9.167 1.00 94.88 72 VAL A C 1
ATOM 593 O O . VAL A 1 72 ? 3.168 -7.594 -8.120 1.00 94.88 72 VAL A O 1
ATOM 596 N N . TYR A 1 73 ? 2.727 -8.980 -9.812 1.00 96.25 73 TYR A N 1
ATOM 597 C CA . TYR A 1 73 ? 1.375 -9.280 -9.329 1.00 96.25 73 TYR A CA 1
ATOM 598 C C . TYR A 1 73 ? 1.370 -10.005 -7.974 1.00 96.25 73 TYR A C 1
ATOM 600 O O . TYR A 1 73 ? 0.541 -9.700 -7.113 1.00 96.25 73 TYR A O 1
ATOM 608 N N . CYS A 1 74 ? 2.315 -10.919 -7.740 1.00 96.81 74 CYS A N 1
ATOM 609 C CA . CYS A 1 74 ? 2.465 -11.606 -6.454 1.00 96.81 74 CYS A CA 1
ATOM 610 C C . CYS A 1 74 ? 3.000 -10.706 -5.323 1.00 96.81 74 CYS A C 1
ATOM 612 O O . CYS A 1 74 ? 2.822 -11.029 -4.146 1.00 96.81 74 CYS A O 1
ATOM 614 N N . CYS A 1 75 ? 3.626 -9.573 -5.645 1.00 96.25 75 CYS A N 1
ATOM 615 C CA . CYS A 1 75 ? 4.051 -8.572 -4.669 1.00 96.25 75 CYS A CA 1
ATOM 616 C C . CYS A 1 75 ? 2.902 -7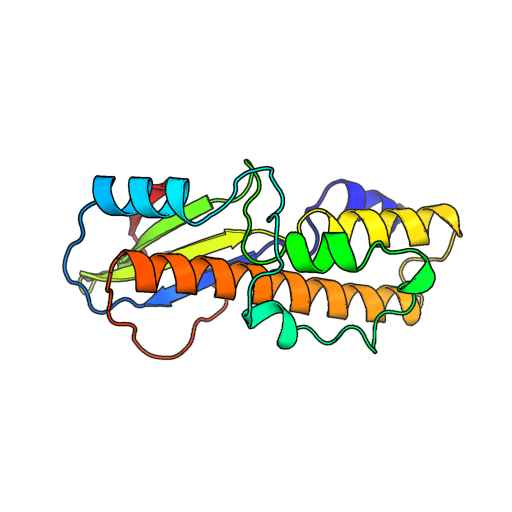.666 -4.187 1.00 96.25 75 CYS A C 1
ATOM 618 O O . CYS A 1 75 ? 3.072 -6.973 -3.184 1.00 96.25 75 CYS A O 1
ATOM 620 N N . LEU A 1 76 ? 1.736 -7.645 -4.839 1.00 97.25 76 LEU A N 1
ATOM 621 C CA . LEU A 1 76 ? 0.623 -6.796 -4.403 1.00 97.25 76 LEU A CA 1
ATOM 622 C C . LEU A 1 76 ? 0.025 -7.249 -3.062 1.00 97.25 76 LEU A C 1
ATOM 624 O O . LEU A 1 76 ? -0.238 -8.429 -2.816 1.00 97.25 76 LEU A O 1
ATOM 628 N N . GLY A 1 77 ? -0.247 -6.274 -2.197 1.00 97.19 77 GLY A N 1
ATOM 629 C CA . GLY A 1 77 ? -0.762 -6.491 -0.850 1.00 97.19 77 GLY A CA 1
ATOM 630 C C . GLY A 1 77 ? 0.287 -7.011 0.126 1.00 97.19 77 GLY A C 1
ATOM 631 O O . GLY A 1 77 ? -0.057 -7.812 0.993 1.00 97.19 77 GLY A O 1
ATOM 632 N N . THR A 1 78 ? 1.553 -6.643 -0.046 1.00 97.31 78 THR A N 1
ATOM 633 C CA . THR A 1 78 ? 2.654 -7.065 0.832 1.00 97.31 78 THR A CA 1
ATOM 634 C C . THR A 1 78 ? 3.382 -5.833 1.373 1.00 97.31 78 THR A C 1
ATOM 636 O O . THR A 1 78 ? 3.378 -4.779 0.729 1.00 97.31 78 THR A O 1
ATOM 639 N N . MET A 1 79 ? 4.059 -5.960 2.516 1.00 95.69 79 MET A N 1
ATOM 640 C CA . MET A 1 79 ? 4.835 -4.876 3.142 1.00 95.69 79 MET A CA 1
ATOM 641 C C . MET A 1 79 ? 6.337 -5.173 3.213 1.00 95.69 79 MET A C 1
ATOM 643 O O . MET A 1 79 ? 6.756 -6.333 3.185 1.00 95.69 79 MET A O 1
ATOM 647 N N . SER A 1 80 ? 7.155 -4.120 3.233 1.00 93.12 80 SER A N 1
ATOM 648 C CA . SER A 1 80 ? 8.582 -4.212 3.563 1.00 93.12 80 SER A CA 1
ATOM 649 C C . SER A 1 80 ? 8.796 -3.968 5.056 1.00 93.12 80 SER A C 1
ATOM 651 O O . SER A 1 80 ? 7.924 -3.406 5.712 1.00 93.12 80 SER A O 1
ATOM 653 N N . SER A 1 81 ? 9.960 -4.320 5.591 1.00 89.75 81 SER A N 1
ATOM 654 C CA . SER A 1 81 ? 10.360 -3.944 6.961 1.00 89.75 81 SER A CA 1
ATOM 655 C C . SER A 1 81 ? 10.473 -2.430 7.201 1.00 89.75 81 SER A C 1
ATOM 657 O O . SER A 1 81 ? 10.483 -2.002 8.351 1.00 89.75 81 SER A O 1
ATOM 659 N N . ASN A 1 82 ? 10.521 -1.616 6.141 1.00 88.94 82 ASN A N 1
ATOM 660 C CA . ASN A 1 82 ? 10.484 -0.148 6.225 1.00 88.94 82 ASN A CA 1
ATOM 661 C C . ASN A 1 82 ? 9.054 0.428 6.158 1.00 88.94 82 ASN A C 1
ATOM 663 O O . ASN A 1 82 ? 8.857 1.629 6.339 1.00 88.94 82 ASN A O 1
ATOM 667 N N . SER A 1 83 ? 8.062 -0.407 5.839 1.00 93.69 83 SER A N 1
ATOM 668 C CA . SER A 1 83 ? 6.644 -0.039 5.820 1.00 93.69 83 SER A CA 1
ATOM 669 C C . SER A 1 83 ? 6.077 -0.049 7.247 1.00 93.69 83 SER A C 1
ATOM 671 O O . SER A 1 83 ? 6.629 -0.715 8.115 1.00 93.69 83 SER A O 1
ATOM 673 N N . PHE A 1 84 ? 4.950 0.628 7.486 1.00 95.75 84 PHE A N 1
ATOM 674 C CA . PHE A 1 84 ? 4.283 0.595 8.796 1.00 95.75 84 PHE A CA 1
ATOM 675 C C . PHE A 1 84 ? 2.761 0.517 8.681 1.00 95.75 84 PHE A C 1
ATOM 677 O O . PHE A 1 84 ? 2.169 0.957 7.685 1.00 95.75 84 PHE A O 1
ATOM 684 N N . VAL A 1 85 ? 2.131 -0.006 9.732 1.00 97.56 85 VAL A N 1
ATOM 685 C CA . VAL A 1 85 ? 0.689 0.127 9.978 1.00 97.56 85 VAL A CA 1
ATOM 686 C C . VAL A 1 85 ? 0.497 0.909 11.264 1.00 97.56 85 VAL A C 1
ATOM 688 O O . VAL A 1 85 ? 1.057 0.569 12.298 1.00 97.56 85 VAL A O 1
ATOM 691 N N . GLU A 1 86 ? -0.326 1.948 11.222 1.00 96.69 86 GLU A N 1
ATOM 692 C CA . GLU A 1 86 ? -0.589 2.783 12.388 1.00 96.69 86 GLU A CA 1
ATOM 693 C C . GLU A 1 86 ? -2.090 2.993 12.552 1.00 96.69 86 GLU A C 1
ATOM 695 O O . GLU A 1 86 ? -2.808 3.182 11.569 1.00 96.69 86 GLU A O 1
ATOM 700 N N . VAL A 1 87 ? -2.576 2.994 13.790 1.00 97.25 87 VAL A N 1
ATOM 701 C CA . VAL A 1 87 ? -3.907 3.521 14.094 1.00 97.25 87 VAL A CA 1
ATOM 702 C C . VAL A 1 87 ? -3.718 4.829 14.829 1.00 97.25 87 VAL A C 1
ATOM 704 O O . VAL A 1 87 ? -3.007 4.894 15.834 1.00 97.25 87 VAL A O 1
ATOM 707 N N . ARG A 1 88 ? -4.360 5.880 14.327 1.00 95.38 88 ARG A N 1
ATOM 708 C CA . ARG A 1 88 ? -4.364 7.190 14.968 1.00 95.38 88 ARG A CA 1
ATOM 709 C C . ARG A 1 88 ? -5.764 7.627 15.355 1.00 95.38 88 ARG A C 1
ATOM 711 O O . ARG A 1 88 ? -6.748 7.147 14.794 1.00 95.38 88 ARG A O 1
ATOM 718 N N . ARG A 1 89 ? -5.843 8.562 16.295 1.00 94.69 89 ARG A N 1
ATOM 719 C CA . ARG A 1 89 ? -7.083 9.121 16.827 1.00 94.69 89 ARG A CA 1
ATOM 720 C C . ARG A 1 89 ? -7.107 10.640 16.669 1.00 94.69 89 ARG A C 1
ATOM 722 O O . ARG A 1 89 ? -6.100 11.286 16.935 1.00 94.69 89 ARG A O 1
ATOM 729 N N . ASP A 1 90 ? -8.236 11.208 16.250 1.00 92.69 90 ASP A N 1
ATOM 730 C CA . ASP A 1 90 ? -8.431 12.668 16.240 1.00 92.69 90 ASP A CA 1
ATOM 731 C C . ASP A 1 90 ? -8.983 13.210 17.575 1.00 92.69 90 ASP A C 1
ATOM 733 O O . ASP A 1 90 ? -9.275 12.466 18.513 1.00 92.69 90 ASP A O 1
ATOM 737 N N . CYS A 1 91 ? -9.143 14.532 17.672 1.00 91.38 91 CYS A N 1
ATOM 738 C CA . CYS A 1 91 ? -9.682 15.188 18.867 1.00 91.38 91 CYS A CA 1
ATOM 739 C C . CYS A 1 91 ? -11.161 14.865 19.155 1.00 91.38 91 CYS A C 1
ATOM 741 O O . CYS A 1 91 ? -11.620 15.077 20.277 1.00 91.38 91 CYS A O 1
ATOM 743 N N . GLU A 1 92 ? -11.896 14.335 18.176 1.00 91.94 92 GLU A N 1
ATOM 744 C CA . GLU A 1 92 ? -13.280 13.868 18.309 1.00 91.94 92 GLU A CA 1
ATOM 745 C C . GLU A 1 92 ? -13.352 12.364 18.635 1.00 91.94 92 GLU A C 1
ATOM 747 O O . GLU A 1 92 ? -14.436 11.794 18.729 1.00 91.94 92 GLU A O 1
ATOM 752 N N . SER A 1 93 ? -12.202 11.728 18.890 1.00 92.00 93 SER A N 1
ATOM 753 C CA . SER A 1 93 ? -12.050 10.293 19.157 1.00 92.00 93 SER A CA 1
ATOM 754 C C . SER A 1 93 ? -12.349 9.368 17.972 1.00 92.00 93 SER A C 1
ATOM 756 O O . SER A 1 93 ? -12.477 8.159 18.177 1.00 92.00 93 SER A O 1
ATOM 758 N N . ASN A 1 94 ? -12.401 9.879 16.739 1.00 93.94 94 ASN A N 1
ATOM 759 C CA . ASN A 1 94 ? -12.488 9.024 15.558 1.00 93.94 94 ASN A CA 1
ATOM 760 C C . ASN A 1 94 ? -11.149 8.330 15.309 1.00 93.94 94 ASN A C 1
ATOM 762 O O . ASN A 1 94 ? -10.083 8.927 15.486 1.00 93.94 94 ASN A O 1
ATOM 766 N N . LEU A 1 95 ? -11.208 7.078 14.858 1.00 96.19 95 LEU A N 1
ATOM 767 C CA . LEU A 1 95 ? -10.032 6.275 14.553 1.00 96.19 95 LEU A CA 1
ATOM 768 C C . LEU A 1 95 ? -9.734 6.253 13.052 1.00 96.19 95 LEU A C 1
ATOM 770 O O . LEU A 1 95 ? -10.629 6.191 12.206 1.00 96.19 95 LEU A O 1
ATOM 774 N N . TYR A 1 96 ? -8.446 6.242 12.730 1.00 96.12 96 TYR A N 1
ATOM 775 C CA . TYR A 1 96 ? -7.928 6.213 11.371 1.00 96.12 96 TYR A CA 1
ATOM 776 C C . TYR A 1 96 ? -6.864 5.129 11.259 1.00 96.12 96 TYR A C 1
ATOM 778 O O . TYR A 1 96 ? -5.887 5.144 12.003 1.00 96.12 96 TYR A O 1
ATOM 786 N N . LEU A 1 97 ? -7.044 4.212 10.312 1.00 97.62 97 LEU A N 1
ATOM 787 C CA . LEU A 1 97 ? -6.045 3.224 9.926 1.00 97.62 97 LEU A CA 1
ATOM 788 C C . LEU A 1 97 ? -5.153 3.820 8.835 1.00 97.62 97 LEU A C 1
ATOM 790 O O . LEU A 1 97 ? -5.633 4.178 7.757 1.00 97.62 97 LEU A O 1
ATOM 794 N N . LEU A 1 98 ? -3.859 3.907 9.114 1.00 97.19 98 LEU A N 1
ATOM 795 C CA . LEU A 1 98 ? -2.830 4.383 8.206 1.00 97.19 98 LEU A CA 1
ATOM 796 C C . LEU A 1 98 ? -1.968 3.196 7.778 1.00 97.19 98 LEU A C 1
ATOM 798 O O . LEU A 1 98 ? -1.478 2.431 8.605 1.00 97.19 98 LEU A O 1
ATOM 802 N N . VAL A 1 99 ? -1.759 3.068 6.473 1.00 97.56 99 VAL A N 1
ATOM 803 C CA . VAL A 1 99 ? -0.834 2.103 5.881 1.00 97.56 99 VAL A CA 1
ATOM 804 C C . VAL A 1 99 ? 0.217 2.880 5.113 1.00 97.56 99 VAL A C 1
ATOM 806 O O . VAL A 1 99 ? -0.102 3.557 4.132 1.00 97.56 99 VAL A O 1
ATOM 809 N N . CYS A 1 100 ? 1.467 2.766 5.542 1.00 95.50 100 CYS A N 1
ATOM 810 C CA . CYS A 1 100 ? 2.612 3.287 4.820 1.00 95.50 100 CYS A CA 1
ATOM 811 C C . CYS A 1 100 ? 3.284 2.170 4.044 1.00 95.50 100 CYS A C 1
ATOM 813 O O . CYS A 1 100 ? 3.623 1.137 4.614 1.00 95.50 100 CYS A O 1
ATOM 815 N N . SER A 1 101 ? 3.463 2.375 2.744 1.00 95.62 101 SER A N 1
ATOM 816 C CA . SER A 1 101 ? 4.235 1.472 1.898 1.00 95.62 101 SER A CA 1
ATOM 817 C C . SER A 1 101 ? 4.570 2.152 0.572 1.00 95.62 101 SER A C 1
ATOM 819 O O . SER A 1 101 ? 4.094 3.252 0.265 1.00 95.62 101 SER A O 1
ATOM 821 N N . ASP A 1 102 ? 5.354 1.462 -0.236 1.00 93.69 102 ASP A N 1
ATOM 822 C CA . ASP A 1 102 ? 5.894 1.905 -1.511 1.00 93.69 102 ASP A CA 1
ATOM 823 C C . ASP A 1 102 ? 5.486 0.945 -2.647 1.00 93.69 102 ASP A C 1
ATOM 825 O O . ASP A 1 102 ? 4.529 0.167 -2.539 1.00 93.69 102 ASP A O 1
ATOM 829 N N . SER A 1 103 ? 6.183 1.035 -3.779 1.00 94.12 103 SER A N 1
ATOM 830 C CA . SER A 1 103 ? 5.982 0.159 -4.937 1.00 94.12 103 SER A CA 1
ATOM 831 C C . SER A 1 103 ? 6.661 -1.209 -4.834 1.00 94.12 103 SER A C 1
ATOM 833 O O . SER A 1 103 ? 6.615 -1.997 -5.782 1.00 94.12 103 SER A O 1
ATOM 835 N N . ARG A 1 104 ? 7.250 -1.527 -3.681 1.00 93.81 104 ARG A N 1
ATOM 836 C CA . ARG A 1 104 ? 8.033 -2.732 -3.428 1.00 93.81 104 ARG A CA 1
ATOM 837 C C . ARG A 1 104 ? 9.136 -2.877 -4.482 1.00 93.81 104 ARG A C 1
ATOM 839 O O . ARG A 1 104 ? 9.620 -1.910 -5.060 1.00 93.81 104 ARG A O 1
ATOM 846 N N . TYR A 1 105 ? 9.477 -4.120 -4.784 1.00 90.88 105 TYR A N 1
ATOM 847 C CA . TYR A 1 105 ? 10.437 -4.494 -5.815 1.00 90.88 105 TYR A CA 1
ATOM 848 C C . TYR A 1 105 ? 10.153 -3.894 -7.208 1.00 90.88 105 TYR A C 1
ATOM 850 O O . TYR A 1 105 ? 11.069 -3.730 -8.008 1.00 90.88 105 TYR A O 1
ATOM 858 N N . PHE A 1 106 ? 8.898 -3.559 -7.530 1.00 94.12 106 PHE A N 1
ATOM 859 C CA . PHE A 1 106 ? 8.552 -3.109 -8.877 1.00 94.12 106 PHE A CA 1
ATOM 860 C C . PHE A 1 106 ? 9.233 -1.782 -9.246 1.00 94.12 106 PHE A C 1
ATOM 862 O O . PHE A 1 106 ? 9.774 -1.661 -10.344 1.00 94.12 106 PHE A O 1
ATOM 869 N N . GLY A 1 107 ? 9.266 -0.805 -8.333 1.00 91.69 107 GLY A N 1
ATOM 870 C CA . GLY A 1 107 ? 9.944 0.470 -8.584 1.00 91.69 107 GLY A CA 1
ATOM 871 C C . GLY A 1 107 ? 11.451 0.312 -8.807 1.00 91.69 107 GLY A C 1
ATOM 872 O O . GLY A 1 107 ? 12.015 0.966 -9.687 1.00 91.69 107 GLY A O 1
ATOM 873 N N . GLU A 1 108 ? 12.088 -0.589 -8.057 1.00 90.06 108 GLU A N 1
ATOM 874 C CA . GLU A 1 108 ? 13.522 -0.879 -8.164 1.00 90.06 108 GLU A CA 1
ATOM 875 C C . GLU A 1 108 ? 13.888 -1.471 -9.530 1.00 90.06 108 GLU A C 1
ATOM 877 O O . GLU A 1 108 ? 14.851 -1.028 -10.156 1.00 90.06 108 GLU A O 1
ATOM 882 N N . GLU A 1 109 ? 13.094 -2.415 -10.038 1.00 92.56 109 GLU A N 1
ATOM 883 C CA . GLU A 1 109 ? 13.329 -3.032 -11.350 1.00 92.56 109 GLU A CA 1
ATOM 884 C C . GLU A 1 109 ? 13.193 -2.049 -12.504 1.00 92.56 109 GLU A C 1
ATOM 886 O O . GLU A 1 109 ? 14.000 -2.045 -13.436 1.00 92.56 109 GLU A O 1
ATOM 891 N N . VAL A 1 110 ? 12.188 -1.177 -12.437 1.00 92.38 110 VAL A N 1
ATOM 892 C CA . VAL A 1 110 ? 12.020 -0.130 -13.444 1.00 92.38 110 VAL A CA 1
ATOM 893 C C . VAL A 1 110 ? 13.222 0.817 -13.414 1.00 92.38 110 VAL A C 1
ATOM 895 O O . VAL A 1 110 ? 13.766 1.142 -14.470 1.00 92.38 110 VAL A O 1
ATOM 898 N N . LEU A 1 111 ? 13.698 1.234 -12.233 1.00 90.25 111 LEU A N 1
ATOM 899 C CA . LEU A 1 111 ? 14.922 2.039 -12.135 1.00 90.25 111 LEU A CA 1
ATOM 900 C C . LEU A 1 111 ? 16.142 1.311 -12.702 1.00 90.25 111 LEU A C 1
ATOM 902 O O . LEU A 1 111 ? 16.936 1.932 -13.414 1.00 90.25 111 LEU A O 1
ATOM 906 N N . ALA A 1 112 ? 16.293 0.020 -12.399 1.00 90.31 112 ALA A N 1
ATOM 907 C CA . ALA A 1 112 ? 17.388 -0.802 -12.897 1.00 90.31 112 ALA A CA 1
ATOM 908 C C . ALA A 1 112 ? 17.396 -0.838 -14.432 1.00 90.31 112 ALA A C 1
ATOM 910 O O . ALA A 1 112 ? 18.431 -0.550 -15.036 1.00 90.31 112 ALA A O 1
ATOM 911 N N . TYR A 1 113 ? 16.233 -1.053 -15.054 1.00 92.19 113 TYR A N 1
ATOM 912 C CA . TYR A 1 113 ? 16.069 -1.003 -16.507 1.00 92.19 113 TYR A CA 1
ATOM 913 C C . TYR A 1 113 ? 16.540 0.330 -17.102 1.00 92.19 113 TYR A C 1
ATOM 915 O O . TYR A 1 113 ? 17.384 0.354 -18.000 1.00 92.19 113 TYR A O 1
ATOM 923 N N . TYR A 1 114 ? 16.031 1.463 -16.600 1.00 90.69 114 TYR A N 1
ATOM 924 C CA . TYR A 1 114 ? 16.374 2.779 -17.155 1.00 90.69 114 TYR A CA 1
ATOM 925 C C . TYR A 1 114 ? 17.843 3.154 -16.937 1.00 90.69 114 TYR A C 1
ATOM 927 O O . TYR A 1 114 ? 18.440 3.823 -17.788 1.00 90.69 114 TYR A O 1
ATOM 935 N N . LYS A 1 115 ? 18.435 2.687 -15.833 1.00 86.94 115 LYS A N 1
ATOM 936 C CA . LYS A 1 115 ? 19.866 2.818 -15.554 1.00 86.94 115 LYS A CA 1
ATOM 937 C C . LYS A 1 115 ? 20.704 2.022 -16.554 1.00 86.94 115 LYS A C 1
ATOM 939 O O . LYS A 1 115 ? 21.672 2.569 -17.077 1.00 86.94 115 LYS A O 1
ATOM 944 N N . GLU A 1 116 ? 20.332 0.775 -16.835 1.00 89.56 116 GLU A N 1
ATOM 945 C CA . GLU A 1 116 ? 21.056 -0.104 -17.760 1.00 89.56 116 GLU A CA 1
ATOM 946 C C . GLU A 1 116 ? 21.078 0.457 -19.185 1.00 89.56 116 GLU A C 1
ATOM 948 O O . GLU A 1 116 ? 22.134 0.544 -19.811 1.00 89.56 116 GLU A O 1
ATOM 953 N N . ILE A 1 117 ? 19.932 0.922 -19.685 1.00 88.81 117 ILE A N 1
ATOM 954 C CA . ILE A 1 117 ? 19.832 1.459 -21.051 1.00 88.81 117 ILE A CA 1
ATOM 955 C C . ILE A 1 117 ? 20.362 2.896 -21.186 1.00 88.81 117 ILE A C 1
ATOM 957 O O . ILE A 1 117 ? 20.298 3.476 -22.272 1.00 88.81 117 ILE A O 1
ATOM 961 N N . GLY A 1 118 ? 20.823 3.510 -20.090 1.00 82.44 118 GLY A N 1
ATOM 962 C CA . GLY A 1 118 ? 21.361 4.871 -20.070 1.00 82.44 118 GLY A CA 1
ATOM 963 C C . GLY A 1 118 ? 20.365 5.957 -20.495 1.00 82.44 118 GLY A C 1
ATOM 964 O O . GLY A 1 118 ? 20.781 7.038 -20.921 1.00 82.44 118 GLY A O 1
ATOM 965 N N . LYS A 1 119 ? 19.050 5.696 -20.423 1.00 70.31 119 LYS A N 1
ATOM 966 C CA . LYS A 1 119 ? 18.029 6.690 -20.781 1.00 70.31 119 LYS A CA 1
ATOM 967 C C . LYS A 1 119 ? 17.866 7.708 -19.655 1.00 70.31 119 LYS A C 1
ATOM 969 O O . LYS A 1 119 ? 17.831 7.372 -18.478 1.00 70.31 119 LYS A O 1
ATOM 974 N N . GLY A 1 120 ? 17.741 8.975 -20.046 1.00 65.06 120 GLY A N 1
ATOM 975 C CA . GLY A 1 120 ? 17.597 10.087 -19.114 1.00 65.06 120 GLY A CA 1
ATOM 976 C C . GLY A 1 120 ? 16.228 10.147 -18.429 1.00 65.06 120 GLY A C 1
ATOM 977 O O . GLY A 1 120 ? 15.191 9.816 -19.004 1.00 65.06 120 GLY A O 1
ATOM 978 N N . GLU A 1 121 ? 16.241 10.704 -17.223 1.00 63.34 121 GLU A N 1
ATOM 979 C CA . GLU A 1 121 ? 15.120 10.890 -16.277 1.00 63.34 121 GLU A CA 1
ATOM 980 C C . GLU A 1 121 ? 13.954 11.743 -16.780 1.00 63.34 121 GLU A C 1
ATOM 982 O O . GLU A 1 121 ? 12.945 11.905 -16.102 1.00 63.34 121 GLU A O 1
ATOM 987 N N . ARG A 1 122 ? 14.117 12.368 -17.944 1.00 66.88 122 ARG A N 1
ATOM 988 C CA . ARG A 1 122 ? 13.108 13.225 -18.574 1.00 66.88 122 ARG A CA 1
ATOM 989 C C . ARG A 1 122 ? 12.499 12.586 -19.814 1.00 66.88 122 ARG A C 1
ATOM 991 O O . ARG A 1 122 ? 11.759 13.254 -20.528 1.00 66.88 122 ARG A O 1
ATOM 998 N N . SER A 1 123 ? 12.837 11.329 -20.105 1.00 83.50 123 SER A N 1
ATOM 999 C CA . SER A 1 123 ? 12.175 10.617 -21.192 1.00 83.50 123 SER A CA 1
ATOM 1000 C C . SER A 1 123 ? 10.701 10.414 -20.851 1.00 83.50 123 SER A C 1
ATOM 1002 O O . SER A 1 123 ? 10.357 10.076 -19.718 1.00 83.50 123 SER A O 1
ATOM 1004 N N . GLU A 1 124 ? 9.832 10.615 -21.839 1.00 86.50 124 GLU A N 1
ATOM 1005 C CA . GLU A 1 124 ? 8.391 10.396 -21.683 1.00 86.50 124 GLU A CA 1
ATOM 1006 C C . GLU A 1 124 ? 8.091 8.969 -21.218 1.00 86.50 124 GLU A C 1
ATOM 1008 O O . GLU A 1 124 ? 7.220 8.781 -20.377 1.00 86.50 124 GLU A O 1
ATOM 1013 N N . ALA A 1 125 ? 8.879 7.993 -21.685 1.00 89.88 125 ALA A N 1
ATOM 1014 C CA . ALA A 1 125 ? 8.777 6.600 -21.267 1.00 89.88 125 ALA A CA 1
ATOM 1015 C C . ALA A 1 125 ? 9.046 6.423 -19.763 1.00 89.88 125 ALA A C 1
ATOM 1017 O O . ALA A 1 125 ? 8.237 5.821 -19.065 1.00 89.88 125 ALA A O 1
ATOM 1018 N N . PHE A 1 126 ? 10.129 7.012 -19.238 1.00 89.56 126 PHE A N 1
ATOM 1019 C CA . PHE A 1 126 ? 10.435 6.930 -17.807 1.00 89.56 126 PHE A CA 1
ATOM 1020 C C . PHE A 1 126 ? 9.357 7.607 -16.959 1.00 89.56 126 PHE A C 1
ATOM 1022 O O . PHE A 1 126 ? 8.894 7.043 -15.973 1.00 89.56 126 PHE A O 1
ATOM 1029 N N . VAL A 1 127 ? 8.912 8.800 -17.362 1.00 89.00 127 VAL A N 1
ATOM 1030 C CA . VAL A 1 127 ? 7.832 9.514 -16.663 1.00 89.00 127 VAL A CA 1
ATOM 1031 C C . VAL A 1 127 ? 6.513 8.735 -16.732 1.00 89.00 127 VAL A C 1
ATOM 1033 O O . VAL A 1 127 ? 5.752 8.745 -15.765 1.00 89.00 127 VAL A O 1
ATOM 1036 N N . GLY A 1 128 ? 6.235 8.061 -17.850 1.00 91.88 128 GLY A N 1
ATOM 1037 C CA . GLY A 1 128 ? 5.103 7.150 -18.007 1.00 91.88 128 GLY A CA 1
ATOM 1038 C C . GLY A 1 128 ? 5.172 5.987 -17.021 1.00 91.88 128 GLY A C 1
ATOM 1039 O O . GLY A 1 128 ? 4.243 5.793 -16.238 1.00 91.88 128 GLY A O 1
ATOM 1040 N N . ASP A 1 129 ? 6.309 5.299 -16.966 1.00 93.75 129 ASP A N 1
ATOM 1041 C CA . ASP A 1 129 ? 6.500 4.148 -16.081 1.00 93.75 129 ASP A CA 1
ATOM 1042 C C . ASP A 1 129 ? 6.448 4.545 -14.599 1.00 93.75 129 ASP A C 1
ATOM 1044 O O . ASP A 1 129 ? 5.836 3.841 -13.797 1.00 93.75 129 ASP A O 1
ATOM 1048 N N . LEU A 1 130 ? 6.968 5.720 -14.223 1.00 91.25 130 LEU A N 1
ATOM 1049 C CA . LEU A 1 130 ? 6.819 6.252 -12.862 1.00 91.25 130 LEU A CA 1
ATOM 1050 C C . LEU A 1 130 ? 5.347 6.437 -12.458 1.00 91.25 130 LEU A C 1
ATOM 1052 O O . LEU A 1 130 ? 4.992 6.205 -11.300 1.00 91.25 130 LEU A O 1
ATOM 1056 N N . LYS A 1 131 ? 4.463 6.819 -13.390 1.00 92.31 131 LYS A N 1
ATOM 1057 C CA . LYS A 1 131 ? 3.019 6.905 -13.109 1.00 92.31 131 LYS A CA 1
ATOM 1058 C C . LYS A 1 131 ? 2.416 5.524 -12.878 1.00 92.31 131 LYS A C 1
ATOM 1060 O O . LYS A 1 131 ? 1.591 5.377 -11.979 1.00 92.31 131 LYS A O 1
ATOM 1065 N N . VAL A 1 132 ? 2.830 4.520 -13.650 1.00 95.06 132 VAL A N 1
ATOM 1066 C CA . VAL A 1 132 ? 2.393 3.127 -13.465 1.00 95.06 132 VAL A CA 1
ATOM 1067 C C . VAL A 1 132 ? 2.841 2.603 -12.098 1.00 95.06 132 VAL A C 1
ATOM 1069 O O . VAL A 1 132 ? 2.027 2.055 -11.355 1.00 95.06 132 VAL A O 1
ATOM 1072 N N . ILE A 1 133 ? 4.092 2.863 -11.710 1.00 94.62 133 ILE A N 1
ATOM 1073 C CA . ILE A 1 133 ? 4.623 2.526 -10.382 1.00 94.62 133 ILE A CA 1
ATOM 1074 C C . ILE A 1 133 ? 3.812 3.204 -9.268 1.00 94.62 133 ILE A C 1
ATOM 1076 O O . ILE A 1 133 ? 3.495 2.578 -8.256 1.00 94.62 133 ILE A O 1
ATOM 1080 N N . GLN A 1 134 ? 3.420 4.468 -9.447 1.00 93.44 134 GLN A N 1
ATOM 1081 C CA . GLN A 1 134 ? 2.617 5.171 -8.447 1.00 93.44 134 GLN A CA 1
ATOM 1082 C C . GLN A 1 134 ? 1.215 4.565 -8.286 1.00 93.44 134 GLN A C 1
ATOM 1084 O O . GLN A 1 134 ? 0.735 4.445 -7.154 1.00 93.44 134 GLN A O 1
ATOM 1089 N N . LYS A 1 135 ? 0.571 4.163 -9.394 1.00 95.06 135 LYS A N 1
ATOM 1090 C CA . LYS A 1 135 ? -0.711 3.435 -9.373 1.00 95.06 135 LYS A CA 1
ATOM 1091 C C . LYS A 1 135 ? -0.558 2.087 -8.659 1.00 95.06 135 LYS A C 1
ATOM 1093 O O . LYS A 1 135 ? -1.403 1.731 -7.841 1.00 95.06 135 LYS A O 1
ATOM 1098 N N . TYR A 1 136 ? 0.541 1.375 -8.917 1.00 96.75 136 TYR A N 1
ATOM 1099 C CA . TYR A 1 136 ? 0.866 0.119 -8.243 1.00 96.75 136 TYR A CA 1
ATOM 1100 C C . TYR A 1 136 ? 1.005 0.303 -6.724 1.00 96.75 136 TYR A C 1
ATOM 1102 O O . TYR A 1 136 ? 0.378 -0.424 -5.958 1.00 96.75 136 TYR A O 1
ATOM 1110 N N . ALA A 1 137 ? 1.782 1.297 -6.279 1.00 95.88 137 ALA A N 1
ATOM 1111 C CA . ALA A 1 137 ? 1.990 1.566 -4.855 1.00 95.88 137 ALA A CA 1
ATOM 1112 C C . ALA A 1 137 ? 0.681 1.939 -4.136 1.00 95.88 137 ALA A C 1
ATOM 1114 O O . ALA A 1 137 ? 0.429 1.488 -3.018 1.00 95.88 137 ALA A O 1
ATOM 1115 N N . ASP A 1 138 ? -0.188 2.719 -4.788 1.00 96.00 138 ASP A N 1
ATOM 1116 C CA . ASP A 1 138 ? -1.518 3.031 -4.256 1.00 96.00 138 ASP A CA 1
ATOM 1117 C C . ASP A 1 138 ? -2.385 1.773 -4.111 1.00 96.00 138 ASP A C 1
ATOM 1119 O O . ASP A 1 138 ? -2.960 1.531 -3.047 1.00 96.00 138 ASP A O 1
ATOM 1123 N N . LEU A 1 139 ? -2.425 0.924 -5.142 1.00 97.38 139 LEU A N 1
ATOM 1124 C CA . LEU A 1 139 ? -3.156 -0.339 -5.084 1.00 97.38 139 LEU A CA 1
ATOM 1125 C C . LEU A 1 139 ? -2.598 -1.274 -4.003 1.00 97.38 139 LEU A C 1
ATOM 1127 O O . LEU A 1 139 ? -3.384 -1.884 -3.278 1.00 97.38 139 LEU A O 1
ATOM 1131 N N . ASN A 1 140 ? -1.273 -1.353 -3.847 1.00 97.94 140 ASN A N 1
ATOM 1132 C CA . ASN A 1 140 ? -0.632 -2.140 -2.795 1.00 97.94 140 ASN A CA 1
ATOM 1133 C C . ASN A 1 140 ? -1.162 -1.737 -1.410 1.00 97.94 140 ASN A C 1
ATOM 1135 O O . ASN A 1 140 ? -1.674 -2.584 -0.675 1.00 97.94 140 ASN A O 1
ATOM 1139 N N . ARG A 1 141 ? -1.138 -0.434 -1.092 1.00 98.00 141 ARG A N 1
ATOM 1140 C CA . ARG A 1 141 ? -1.651 0.088 0.185 1.00 98.00 141 ARG A CA 1
ATOM 1141 C C . ARG A 1 141 ? -3.147 -0.164 0.360 1.00 98.00 141 ARG A C 1
ATOM 1143 O O . ARG A 1 141 ? -3.567 -0.549 1.448 1.00 98.00 141 ARG A O 1
ATOM 1150 N N . ARG A 1 142 ? -3.956 -0.016 -0.697 1.00 97.75 142 ARG A N 1
ATOM 1151 C CA . ARG A 1 142 ? -5.401 -0.322 -0.655 1.00 97.75 142 ARG A CA 1
ATOM 1152 C C . ARG A 1 142 ? -5.684 -1.795 -0.373 1.00 97.75 142 ARG A C 1
ATOM 1154 O O . ARG A 1 142 ? -6.634 -2.091 0.348 1.00 97.75 142 ARG A O 1
ATOM 1161 N N . ILE A 1 143 ? -4.888 -2.710 -0.929 1.00 98.44 143 ILE A N 1
ATOM 1162 C CA . ILE A 1 143 ? -5.027 -4.146 -0.664 1.00 98.44 143 ILE A CA 1
ATOM 1163 C C . ILE A 1 143 ? -4.699 -4.444 0.796 1.00 98.44 143 ILE A C 1
ATOM 1165 O O . ILE A 1 143 ? -5.502 -5.092 1.461 1.00 98.44 143 ILE A O 1
ATOM 1169 N N . VAL A 1 144 ? -3.567 -3.939 1.304 1.00 98.44 144 VAL A N 1
ATOM 1170 C CA . VAL A 1 144 ? -3.187 -4.110 2.716 1.00 98.44 144 VAL A CA 1
ATOM 1171 C C . VAL A 1 144 ? -4.303 -3.595 3.620 1.00 98.44 144 VAL A C 1
ATOM 1173 O O . VAL A 1 144 ? -4.833 -4.344 4.433 1.00 98.44 144 VAL A O 1
ATOM 1176 N N . LEU A 1 145 ? -4.745 -2.355 3.404 1.00 98.19 145 LEU A N 1
ATOM 1177 C CA . LEU A 1 145 ? -5.818 -1.733 4.173 1.00 98.19 145 LEU A CA 1
ATOM 1178 C C . LEU A 1 145 ? -7.093 -2.584 4.173 1.00 98.19 145 LEU A C 1
ATOM 1180 O O . LEU A 1 145 ? -7.693 -2.808 5.223 1.00 98.19 145 LEU A O 1
ATOM 1184 N N . ARG A 1 146 ? -7.493 -3.100 3.006 1.00 98.06 146 ARG A N 1
ATOM 1185 C CA . ARG A 1 146 ? -8.667 -3.965 2.885 1.00 98.06 146 ARG A CA 1
ATOM 1186 C C . ARG A 1 146 ? -8.522 -5.249 3.695 1.00 98.06 146 ARG A C 1
ATOM 1188 O O . ARG A 1 146 ? -9.479 -5.638 4.361 1.00 98.06 146 ARG A O 1
ATOM 1195 N N . GLU A 1 147 ? -7.382 -5.924 3.598 1.00 98.50 147 GLU A N 1
ATOM 1196 C CA . GLU A 1 147 ? -7.152 -7.177 4.317 1.00 98.50 147 GLU A CA 1
ATOM 1197 C C . GLU A 1 147 ? -7.187 -6.957 5.835 1.00 98.50 147 GLU A C 1
ATOM 1199 O O . GLU A 1 147 ? -7.787 -7.764 6.544 1.00 98.50 147 GLU A O 1
ATOM 1204 N N . LEU A 1 148 ? -6.664 -5.824 6.319 1.00 98.62 148 LEU A N 1
ATOM 1205 C CA . LEU A 1 148 ? -6.739 -5.440 7.731 1.00 98.62 148 LEU A CA 1
ATOM 1206 C C . LEU A 1 148 ? -8.173 -5.137 8.176 1.00 98.62 148 LEU A C 1
ATOM 1208 O O . LEU A 1 148 ? -8.659 -5.743 9.127 1.00 98.62 148 LEU A O 1
ATOM 1212 N N . VAL A 1 149 ? -8.887 -4.267 7.454 1.00 98.44 149 VAL A N 1
ATOM 1213 C CA . VAL A 1 149 ? -10.292 -3.927 7.751 1.00 98.44 149 VAL A CA 1
ATOM 1214 C C . VAL A 1 149 ? -11.166 -5.181 7.765 1.00 98.44 149 VAL A C 1
ATOM 1216 O O . VAL A 1 149 ? -11.978 -5.369 8.669 1.00 98.44 149 VAL A O 1
ATOM 1219 N N . LYS A 1 150 ? -10.977 -6.073 6.787 1.00 98.25 150 LYS A N 1
ATOM 1220 C CA . LYS A 1 150 ? -11.712 -7.336 6.701 1.00 98.25 150 LYS A CA 1
ATOM 1221 C C . LYS A 1 150 ? -11.335 -8.293 7.833 1.00 98.25 150 LYS A C 1
ATOM 1223 O O . LYS A 1 150 ? -12.227 -8.909 8.406 1.00 98.25 150 LYS A O 1
ATOM 1228 N N . GLY A 1 151 ? -10.046 -8.436 8.143 1.00 98.31 151 GLY A N 1
ATOM 1229 C CA . GLY A 1 151 ? -9.562 -9.318 9.208 1.00 98.31 151 GLY A CA 1
ATOM 1230 C C . GLY A 1 151 ? -10.009 -8.876 10.601 1.00 98.31 151 GLY A C 1
ATOM 1231 O O . GLY A 1 151 ? -10.307 -9.720 11.443 1.00 98.31 151 GLY A O 1
ATOM 1232 N N . MET A 1 152 ? -10.139 -7.566 10.807 1.00 98.31 152 MET A N 1
ATOM 1233 C CA . MET A 1 152 ? -10.650 -6.973 12.043 1.00 98.31 152 MET A CA 1
ATOM 1234 C C . MET A 1 152 ? -12.176 -6.854 12.095 1.00 98.31 152 MET A C 1
ATOM 1236 O O . MET A 1 152 ? -12.725 -6.520 13.141 1.00 98.31 152 MET A O 1
ATOM 1240 N N . ASN A 1 153 ? -12.870 -7.135 10.986 1.00 97.88 153 ASN A N 1
ATOM 1241 C CA . ASN A 1 153 ? -14.311 -6.921 10.840 1.00 97.88 153 ASN A CA 1
ATOM 1242 C C . ASN A 1 153 ? -14.738 -5.473 11.164 1.00 97.88 153 ASN A C 1
ATOM 1244 O O . ASN A 1 153 ? -15.774 -5.241 11.784 1.00 97.88 153 ASN A O 1
ATOM 1248 N N . TRP A 1 154 ? -13.924 -4.500 10.755 1.00 98.19 154 TRP A N 1
ATOM 1249 C CA . TRP A 1 154 ? -14.187 -3.084 10.991 1.00 98.19 154 TRP A CA 1
ATOM 1250 C C . TRP A 1 154 ? -15.129 -2.489 9.953 1.00 98.19 154 TRP A C 1
ATOM 1252 O O . TRP A 1 154 ? -15.088 -2.837 8.768 1.00 98.19 154 TRP A O 1
ATOM 1262 N N . THR A 1 155 ? -15.929 -1.517 10.384 1.00 98.06 155 THR A N 1
ATOM 1263 C CA . THR A 1 155 ? -16.710 -0.681 9.463 1.00 98.06 155 THR A CA 1
ATOM 1264 C C . THR A 1 155 ? -15.912 0.564 9.074 1.00 98.06 155 THR A C 1
ATOM 1266 O O . THR A 1 155 ? -15.246 1.165 9.912 1.00 98.06 155 THR A O 1
ATOM 1269 N N . ILE A 1 156 ? -15.971 0.978 7.804 1.00 97.62 156 ILE A N 1
ATOM 1270 C CA . ILE A 1 156 ? -15.215 2.129 7.279 1.00 97.62 156 ILE A CA 1
ATOM 1271 C C . ILE A 1 156 ? -16.128 3.281 6.853 1.00 97.62 156 ILE A C 1
ATOM 1273 O O . ILE A 1 156 ? -17.258 3.054 6.417 1.00 97.62 156 ILE A O 1
ATOM 1277 N N . MET A 1 157 ? -15.620 4.516 6.929 1.00 95.94 157 MET A N 1
ATOM 1278 C CA . MET A 1 157 ? -16.292 5.711 6.405 1.00 95.94 157 MET A CA 1
ATOM 1279 C C . MET A 1 157 ? -15.612 6.226 5.133 1.00 95.94 157 MET A C 1
ATOM 1281 O O . MET A 1 157 ? -14.426 6.540 5.132 1.00 95.94 157 MET A O 1
ATOM 1285 N N . GLY A 1 158 ? -16.375 6.389 4.051 1.00 94.38 158 GLY A N 1
ATOM 1286 C CA . GLY A 1 158 ? -15.852 6.959 2.808 1.00 94.38 158 GLY A CA 1
ATOM 1287 C C . GLY A 1 158 ? -14.843 6.052 2.094 1.00 94.38 158 GLY A C 1
ATOM 1288 O O . GLY A 1 158 ? -14.863 4.834 2.251 1.00 94.38 158 GLY A O 1
ATOM 1289 N N . GLN A 1 159 ? -14.002 6.656 1.253 1.00 92.50 159 GLN A N 1
ATOM 1290 C CA . GLN A 1 159 ? -12.954 5.962 0.498 1.00 92.50 159 GLN A CA 1
ATOM 1291 C C . GLN A 1 159 ? -11.575 6.245 1.106 1.00 92.50 159 GLN A C 1
ATOM 1293 O O . GLN A 1 159 ? -11.372 7.356 1.605 1.00 92.50 159 GLN A O 1
ATOM 1298 N N . PRO A 1 160 ? -10.606 5.316 0.986 1.00 94.25 160 PRO A N 1
ATOM 1299 C CA . PRO A 1 160 ? -9.239 5.581 1.401 1.00 94.25 160 PRO A CA 1
ATOM 1300 C C . PRO A 1 160 ? -8.647 6.763 0.636 1.00 94.25 160 PRO A C 1
ATOM 1302 O O . PRO A 1 160 ? -8.848 6.894 -0.578 1.00 94.25 160 PRO A O 1
ATOM 1305 N N . PHE A 1 161 ? -7.874 7.587 1.333 1.00 92.62 161 PHE A N 1
ATOM 1306 C CA . PHE A 1 161 ? -7.269 8.800 0.794 1.00 92.62 161 PHE A CA 1
ATOM 1307 C C . PHE A 1 161 ? -5.797 8.903 1.190 1.00 92.62 161 PHE A C 1
ATOM 1309 O O . PHE A 1 161 ? -5.351 8.279 2.151 1.00 92.62 161 PHE A O 1
ATOM 1316 N N . LEU A 1 162 ? -5.013 9.662 0.423 1.00 90.25 162 LEU A N 1
ATOM 1317 C CA . LEU A 1 162 ? -3.604 9.878 0.740 1.00 90.25 162 LEU A CA 1
ATOM 1318 C C . LEU A 1 162 ? -3.504 10.791 1.968 1.00 90.25 162 LEU A C 1
ATOM 1320 O O . LEU A 1 162 ? -4.076 11.883 1.979 1.00 90.25 162 LEU A O 1
ATOM 1324 N N . ALA A 1 163 ? -2.781 10.346 2.992 1.00 85.94 163 ALA A N 1
ATOM 1325 C CA . ALA A 1 163 ? -2.469 11.179 4.137 1.00 85.94 163 ALA A CA 1
ATOM 1326 C C . ALA A 1 163 ? -1.579 12.342 3.691 1.00 85.94 163 ALA A C 1
ATOM 1328 O O . ALA A 1 163 ? -0.645 12.174 2.906 1.00 85.94 163 ALA A O 1
ATOM 1329 N N . ASN A 1 164 ? -1.877 13.530 4.202 1.00 77.25 164 ASN A N 1
ATOM 1330 C CA . ASN A 1 164 ? -1.073 14.721 3.991 1.00 77.25 164 ASN A CA 1
ATOM 1331 C C . ASN A 1 164 ? -0.584 15.262 5.339 1.00 77.25 164 ASN A C 1
ATOM 1333 O O . ASN A 1 164 ? -1.036 14.848 6.407 1.00 77.25 164 ASN A O 1
ATOM 1337 N N . GLU A 1 165 ? 0.344 16.208 5.272 1.00 57.44 165 GLU A N 1
ATOM 1338 C CA . GLU A 1 165 ? 1.018 16.820 6.423 1.00 57.44 165 GLU A CA 1
ATOM 1339 C C . GLU A 1 165 ? 0.035 17.447 7.439 1.00 57.44 165 GLU A C 1
ATOM 1341 O O . GLU A 1 165 ? 0.352 17.587 8.619 1.00 57.44 165 GLU A O 1
ATOM 1346 N N . TYR A 1 166 ? -1.196 17.760 7.013 1.00 52.53 166 TYR A N 1
ATOM 1347 C CA . TYR A 1 166 ? -2.256 18.340 7.843 1.00 52.53 166 TYR A CA 1
ATOM 1348 C C . TYR A 1 166 ? -2.983 17.326 8.742 1.00 52.53 166 TYR A C 1
ATOM 1350 O O . TYR A 1 166 ? -3.810 17.724 9.559 1.00 52.53 166 TYR A O 1
ATOM 1358 N N . MET A 1 167 ? -2.624 16.038 8.686 1.00 64.06 167 MET A N 1
ATOM 1359 C CA . MET A 1 167 ? -3.002 15.046 9.704 1.00 64.06 167 MET A CA 1
ATOM 1360 C C . MET A 1 167 ? -2.246 15.204 11.037 1.00 64.06 167 MET A C 1
ATOM 1362 O O . MET A 1 167 ? -2.348 14.342 11.906 1.00 64.06 167 MET A O 1
ATOM 1366 N N . GLY A 1 168 ? -1.502 16.297 11.237 1.00 60.12 168 GLY A N 1
ATOM 1367 C CA . GLY A 1 168 ? -0.749 16.577 12.468 1.00 60.12 168 GLY A CA 1
ATOM 1368 C C . GLY A 1 168 ? -1.583 16.688 13.755 1.00 60.12 168 GLY A C 1
ATOM 1369 O O . GLY A 1 168 ? -1.005 16.763 14.832 1.00 60.12 168 GLY A O 1
ATOM 1370 N N . GLY A 1 169 ? -2.919 16.682 13.664 1.00 74.00 169 GLY A N 1
ATOM 1371 C CA . GLY A 1 169 ? -3.828 16.590 14.815 1.00 74.00 169 GLY A CA 1
ATOM 1372 C C . GLY A 1 169 ? -4.190 15.161 15.239 1.00 74.00 169 GLY A C 1
ATOM 1373 O O . GLY A 1 169 ? -4.974 15.002 16.171 1.00 74.00 169 GLY A O 1
ATOM 1374 N N . LEU A 1 170 ? -3.673 14.140 14.550 1.00 84.12 170 LEU A N 1
ATOM 1375 C CA . LEU A 1 170 ? -3.929 12.740 14.871 1.00 84.12 170 LEU A CA 1
ATOM 1376 C C . LEU A 1 170 ? -2.877 12.203 15.853 1.00 84.12 170 LEU A C 1
ATOM 1378 O O . LEU A 1 170 ? -1.686 12.181 15.543 1.00 84.12 170 LEU A O 1
ATOM 1382 N N . GLU A 1 171 ? -3.323 11.731 17.012 1.00 91.75 171 GLU A N 1
ATOM 1383 C CA . GLU A 1 171 ? -2.493 11.062 18.015 1.00 91.75 171 GLU A CA 1
ATOM 1384 C C . GLU A 1 171 ? -2.303 9.586 17.651 1.00 91.75 171 GLU A C 1
ATOM 1386 O O . GLU A 1 171 ? -3.273 8.888 17.356 1.00 91.75 171 GLU A O 1
ATOM 1391 N N . SER A 1 172 ? -1.061 9.097 17.684 1.00 92.81 172 SER A N 1
ATOM 1392 C CA . SER A 1 172 ? -0.767 7.671 17.515 1.00 92.81 172 SER A CA 1
ATOM 1393 C C . SER A 1 172 ? -1.301 6.870 18.697 1.00 92.81 172 SER A C 1
ATOM 1395 O O . SER A 1 172 ? -0.952 7.158 19.840 1.00 92.81 172 SER A O 1
ATOM 1397 N N . VAL A 1 173 ? -2.130 5.862 18.426 1.00 95.00 173 VAL A N 1
ATOM 1398 C CA . VAL A 1 173 ? -2.657 4.950 19.455 1.00 95.00 173 VAL A CA 1
ATOM 1399 C C . VAL A 1 173 ? -2.202 3.505 19.254 1.00 95.00 173 VAL A C 1
ATOM 1401 O O . VAL A 1 173 ? -2.354 2.699 20.160 1.00 95.00 173 VAL A O 1
ATOM 1404 N N . TYR A 1 174 ? -1.632 3.180 18.094 1.00 96.62 174 TYR A N 1
ATOM 1405 C CA . TYR A 1 174 ? -1.004 1.894 17.794 1.00 96.62 174 TYR A CA 1
ATOM 1406 C C . TYR A 1 174 ? -0.035 2.058 16.627 1.00 96.62 174 TYR A C 1
ATOM 1408 O O . TYR A 1 174 ? -0.367 2.757 15.672 1.00 96.62 174 TYR A O 1
ATOM 1416 N N . SER A 1 175 ? 1.099 1.359 16.662 1.00 94.50 175 SER A N 1
ATOM 1417 C CA . SER A 1 175 ? 2.059 1.286 15.558 1.00 94.50 175 SER A CA 1
ATOM 1418 C C . SER A 1 175 ? 2.639 -0.123 15.459 1.00 94.50 175 SER A C 1
ATOM 1420 O O . SER A 1 175 ? 3.009 -0.704 16.480 1.00 94.50 175 SER A O 1
ATOM 1422 N N . PHE A 1 176 ? 2.756 -0.617 14.228 1.00 93.88 176 PHE A N 1
ATOM 1423 C CA . PHE A 1 176 ? 3.424 -1.856 13.839 1.00 93.88 176 PHE A CA 1
ATOM 1424 C C . PHE A 1 176 ? 4.486 -1.566 12.783 1.00 93.88 176 PHE A C 1
ATOM 1426 O O . PHE A 1 176 ? 4.134 -0.898 11.777 1.00 93.88 176 PHE A O 1
#

pLDDT: mean 90.43, std 10.77, range [44.78, 98.62]

Radius of gyration: 17.25 Å; chains: 1; bounding box: 41×36×42 Å

Sequence (176 aa):
MENIIAKLQHFDIGYGITCQQILETQFDERQLENVIQEKIPIDAIRRDAHWMSDLFEVSELHCSNYIDMCKVYCCLGTMSSNSFVEVRRDCESNLYLLVCSDSRYFGEEVLAYYKEIGKGERSEAFVGDLKVIQKYADLNRRIVLRELVKGMNWTIMGQPFLANEYMGGLESVYSF

Foldseek 3Di:
DDAVLVVCLVPFQLWFKKKFWFPDLDADQVLLVVLCVVPAAEPDFAPAFDPCLVVQDCVLQPCVVQDPVRRQRRRAQYAYPVKKWFWWAAPVSTIMIMTTHGLPCQVVSLSVVCVVVVPGCPDPNNVSNSVSRNVNSVRSRVSNVVSSCVSRVTHTDDDIDTDDPVCVRIGTPDMD

Secondary structure (DSSP, 8-state):
---HHHHHTTS-TT-EEEEEEE--S---HHHHHHHHHHHS-BSS--SS--GGGGG---TT-TTGGGS-HHHHHHHTT-B-TT-EEEEEE-TT--EEEEEEE--THHHHHHHHHHHHTT--TT-HHHHHHHHHHHHHHHHHHHHHHHHHHHHHT--EEEEEEE--GGGGGPEEEEE-